Protein AF-I2NAM7-F1 (afdb_monomer)

Radius of gyration: 15.68 Å; Cα contacts (8 Å, |Δi|>4): 62; chains: 1; bounding box: 45×25×41 Å

Organism: Streptomyces tsukubensis (strain DSM 42081 / NBRC 108919 / NRRL 18488 / 9993) (NCBI:txid1114943)

Sequence (87 aa):
MSDIEALLEELRKLPDTPAASTRELQALLGTVKSAAGRWADVLYAVQESAHGLVGPRAEAALTVAFRRAEESYVELEIALKDFGPSR

Solvent-accessible surface area (backbone atoms only — not comparable to full-atom values): 4815 Å² total; per-residue (Å²): 132,54,52,62,57,56,24,51,56,36,55,71,70,58,70,96,61,82,67,90,44,73,68,48,43,51,51,50,45,52,40,50,26,50,28,26,48,30,48,22,53,40,39,47,58,51,45,67,66,39,63,92,74,54,58,73,70,56,54,52,50,44,54,52,53,26,50,52,25,48,50,50,22,52,54,37,50,54,59,53,56,74,73,45,85,80,127

Structure (mmCIF, N/CA/C/O backbone):
data_AF-I2NAM7-F1
#
_entry.id   AF-I2NAM7-F1
#
loop_
_atom_site.group_PDB
_atom_site.id
_atom_site.type_symbol
_atom_site.label_atom_id
_atom_site.label_alt_id
_atom_site.label_comp_id
_atom_site.label_asym_id
_atom_site.label_entity_id
_atom_site.label_seq_id
_atom_site.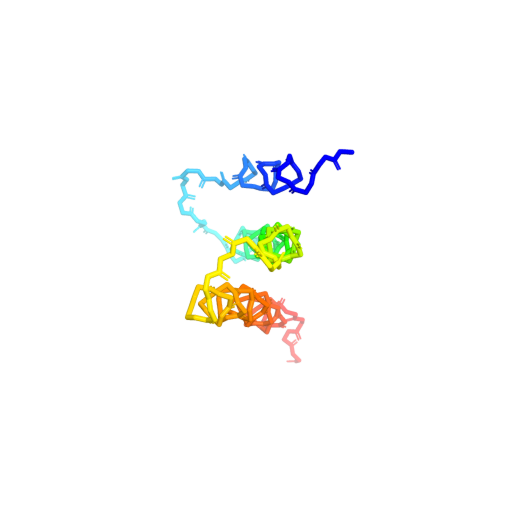pdbx_PDB_ins_code
_atom_site.Cartn_x
_atom_site.Cartn_y
_atom_site.Cartn_z
_atom_site.occupancy
_atom_site.B_iso_or_equiv
_atom_site.auth_seq_id
_atom_site.auth_comp_id
_atom_site.auth_asym_id
_atom_site.auth_atom_id
_atom_site.pdbx_PDB_model_num
ATOM 1 N N . MET A 1 1 ? -5.290 17.288 -4.106 1.00 60.62 1 MET A N 1
ATOM 2 C CA . MET A 1 1 ? -5.685 15.970 -4.630 1.00 60.62 1 MET A CA 1
ATOM 3 C C . MET A 1 1 ? -5.717 15.031 -3.447 1.00 60.62 1 MET A C 1
ATOM 5 O O . MET A 1 1 ? -4.824 15.141 -2.616 1.00 60.62 1 MET A O 1
ATOM 9 N N . SER A 1 2 ? -6.772 14.243 -3.298 1.00 88.50 2 SER A N 1
ATOM 10 C CA . SER A 1 2 ? -6.904 13.309 -2.173 1.00 88.50 2 SER A CA 1
ATOM 11 C C . SER A 1 2 ? -5.899 12.154 -2.293 1.00 88.50 2 SER A C 1
ATOM 13 O O . SER A 1 2 ? -5.521 11.787 -3.407 1.00 88.50 2 SER A O 1
ATOM 15 N N . ASP A 1 3 ? -5.477 11.560 -1.172 1.00 92.12 3 ASP A N 1
ATOM 16 C CA . ASP A 1 3 ? -4.514 10.440 -1.177 1.00 92.12 3 ASP A CA 1
ATOM 17 C C . ASP A 1 3 ? -5.024 9.249 -2.003 1.00 92.12 3 ASP A C 1
ATOM 19 O O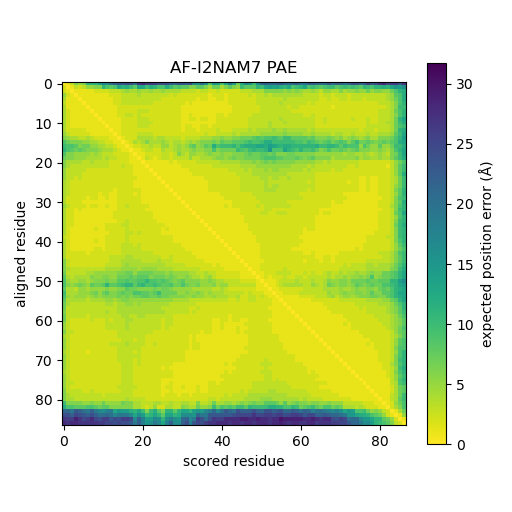 . ASP A 1 3 ? -4.261 8.582 -2.703 1.00 92.12 3 ASP A O 1
ATOM 23 N N . ILE A 1 4 ? -6.346 9.039 -2.006 1.00 95.38 4 ILE A N 1
ATOM 24 C CA . ILE A 1 4 ? -6.999 8.014 -2.822 1.00 95.38 4 ILE A CA 1
ATOM 25 C C . ILE A 1 4 ? -6.910 8.312 -4.326 1.00 95.38 4 ILE A C 1
ATOM 27 O O . ILE A 1 4 ? -6.677 7.397 -5.111 1.00 95.38 4 ILE A O 1
ATOM 31 N N . GLU A 1 5 ? -7.044 9.570 -4.753 1.00 96.88 5 GLU A N 1
ATOM 32 C CA . GLU A 1 5 ? -6.860 9.946 -6.162 1.00 96.88 5 GLU A CA 1
ATOM 33 C C . GLU A 1 5 ? -5.413 9.716 -6.603 1.00 96.88 5 GLU A C 1
ATOM 35 O O . GLU A 1 5 ? -5.194 9.128 -7.660 1.00 96.88 5 GLU A O 1
ATOM 40 N N . ALA A 1 6 ? -4.436 10.085 -5.767 1.00 96.19 6 ALA A N 1
ATOM 41 C CA . ALA A 1 6 ? -3.020 9.849 -6.044 1.00 96.19 6 ALA A CA 1
ATOM 42 C C . ALA A 1 6 ? -2.687 8.350 -6.144 1.00 96.19 6 ALA A C 1
ATOM 44 O O . ALA A 1 6 ? -1.953 7.938 -7.042 1.00 96.19 6 ALA A O 1
ATOM 45 N N . LEU A 1 7 ? -3.260 7.516 -5.270 1.00 97.81 7 LEU A N 1
ATOM 46 C CA . LEU A 1 7 ? -3.136 6.060 -5.371 1.00 97.81 7 LEU A CA 1
ATOM 47 C C . LEU A 1 7 ? -3.703 5.539 -6.698 1.00 97.81 7 LEU A C 1
ATOM 49 O O . LEU A 1 7 ? -3.046 4.767 -7.396 1.00 97.81 7 LEU A O 1
ATOM 53 N N . LEU A 1 8 ? -4.914 5.964 -7.066 1.00 97.94 8 LEU A N 1
ATOM 54 C CA . LEU A 1 8 ? -5.557 5.532 -8.309 1.00 97.94 8 LEU A CA 1
ATOM 55 C C . LEU A 1 8 ? -4.770 5.967 -9.549 1.00 97.94 8 LEU A C 1
ATOM 57 O O . LEU A 1 8 ? -4.725 5.227 -10.529 1.00 97.94 8 LEU A O 1
ATOM 61 N N . GLU A 1 9 ? -4.150 7.144 -9.526 1.00 97.44 9 GLU A N 1
ATOM 62 C CA . GLU A 1 9 ? -3.262 7.592 -10.599 1.00 97.44 9 GLU A CA 1
ATOM 63 C C . GLU A 1 9 ? -2.046 6.684 -10.774 1.00 97.44 9 GLU A C 1
ATOM 65 O O . GLU A 1 9 ? -1.717 6.355 -11.911 1.00 97.44 9 GLU A O 1
ATOM 70 N N . GLU A 1 10 ? -1.403 6.236 -9.692 1.00 96.31 10 GLU A N 1
ATOM 71 C CA . GLU A 1 10 ? -0.291 5.283 -9.793 1.00 96.31 10 GLU A CA 1
ATOM 72 C C . GLU A 1 10 ? -0.755 3.917 -10.306 1.00 96.31 10 GLU A C 1
ATOM 74 O O . GLU A 1 10 ? -0.149 3.361 -11.220 1.00 96.31 10 GLU A O 1
ATOM 79 N N . LEU A 1 11 ? -1.870 3.397 -9.785 1.00 96.50 11 LEU A N 1
ATOM 80 C CA . LEU A 1 11 ? -2.397 2.095 -10.201 1.00 96.50 11 LEU A CA 1
ATOM 81 C C . LEU A 1 11 ? -2.794 2.068 -11.684 1.00 96.50 11 LEU A C 1
ATOM 83 O O . LEU A 1 11 ? -2.586 1.060 -12.352 1.00 96.50 11 LEU A O 1
ATOM 87 N N . ARG A 1 12 ? -3.302 3.179 -12.230 1.00 97.06 12 ARG A N 1
ATOM 88 C CA . ARG A 1 12 ? -3.632 3.300 -13.663 1.00 97.06 12 ARG A CA 1
ATOM 89 C C . ARG A 1 12 ? -2.413 3.278 -14.587 1.00 97.06 12 ARG A C 1
ATOM 91 O O . ARG A 1 12 ? -2.587 3.090 -15.786 1.00 97.06 12 ARG A O 1
ATOM 98 N N . LYS A 1 13 ? -1.200 3.493 -14.069 1.00 95.44 13 LYS A N 1
ATOM 99 C CA . LYS A 1 13 ? 0.043 3.392 -14.854 1.00 95.44 13 LYS A CA 1
ATOM 100 C C . LYS A 1 13 ? 0.522 1.946 -14.994 1.00 95.44 13 LYS A C 1
ATOM 102 O O . LYS A 1 13 ? 1.460 1.704 -15.752 1.00 95.44 13 LYS A O 1
ATOM 107 N N . LEU A 1 14 ? -0.067 1.003 -14.253 1.00 94.06 14 LEU A N 1
ATOM 108 C CA . LEU A 1 14 ? 0.315 -0.401 -14.334 1.00 94.06 14 LEU A CA 1
ATOM 109 C C . LEU A 1 14 ? -0.119 -0.983 -15.690 1.00 94.06 14 LEU A C 1
ATOM 111 O O . LEU A 1 14 ? -1.268 -0.799 -16.090 1.00 94.06 14 LEU A O 1
ATOM 115 N N . PRO A 1 15 ? 0.783 -1.670 -16.409 1.00 91.50 15 PRO A N 1
ATOM 116 C CA . PRO A 1 15 ? 0.449 -2.329 -17.659 1.00 91.50 15 PRO A CA 1
ATOM 117 C C . PRO A 1 15 ? -0.382 -3.592 -17.402 1.00 91.50 15 PRO A C 1
ATOM 119 O O . PRO A 1 15 ? -0.154 -4.311 -16.430 1.00 91.50 15 PRO A O 1
ATOM 122 N N . ASP A 1 16 ? -1.278 -3.916 -18.334 1.00 90.88 16 ASP A N 1
ATOM 123 C CA . ASP A 1 16 ? -2.052 -5.168 -18.311 1.00 90.88 16 ASP A CA 1
ATOM 124 C C . ASP A 1 16 ? -1.222 -6.393 -18.740 1.00 90.88 16 ASP A C 1
ATOM 126 O O . ASP A 1 16 ? -1.634 -7.541 -18.562 1.00 90.88 16 ASP A O 1
ATOM 130 N N . THR A 1 17 ? -0.044 -6.165 -19.328 1.00 88.44 17 THR A N 1
ATOM 131 C CA . THR A 1 17 ? 0.863 -7.214 -19.802 1.00 88.44 17 THR A CA 1
ATOM 132 C C . THR A 1 17 ? 2.093 -7.341 -18.904 1.00 88.44 17 THR A C 1
ATOM 134 O O . THR A 1 17 ? 2.604 -6.322 -18.432 1.00 88.44 17 THR A O 1
ATOM 137 N N . PRO A 1 18 ? 2.638 -8.558 -18.715 1.00 91.75 18 PRO A N 1
ATOM 138 C CA . PRO A 1 18 ? 3.897 -8.748 -17.999 1.00 91.75 18 PRO A CA 1
ATOM 139 C C . PRO A 1 18 ? 5.052 -7.959 -18.628 1.00 91.75 18 PRO A C 1
ATOM 141 O O . PRO A 1 18 ? 5.096 -7.783 -19.845 1.00 91.75 18 PRO A O 1
ATOM 144 N N . ALA A 1 19 ? 6.013 -7.542 -17.803 1.00 93.06 19 ALA A N 1
ATOM 145 C CA . ALA A 1 19 ? 7.244 -6.919 -18.282 1.00 93.06 19 ALA A CA 1
ATOM 146 C C . ALA A 1 19 ? 8.034 -7.889 -19.180 1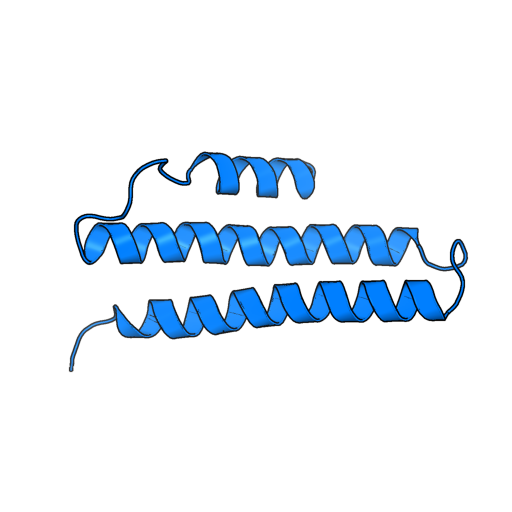.00 93.06 19 ALA A C 1
ATOM 148 O O . ALA A 1 19 ? 8.279 -9.036 -18.802 1.00 93.06 19 ALA A O 1
ATOM 149 N N . ALA A 1 20 ? 8.467 -7.417 -20.348 1.00 94.88 20 ALA A N 1
ATOM 150 C CA . ALA A 1 20 ? 9.255 -8.178 -21.316 1.00 94.88 20 ALA A CA 1
ATOM 151 C C . ALA A 1 20 ? 10.764 -7.903 -21.208 1.00 94.88 20 ALA A C 1
ATOM 153 O O . ALA A 1 20 ? 11.571 -8.571 -21.856 1.00 94.88 20 ALA A O 1
ATOM 154 N N . SER A 1 21 ? 11.168 -6.925 -20.392 1.00 94.56 21 SER A N 1
ATOM 155 C CA . SER A 1 21 ? 12.570 -6.554 -20.205 1.00 94.56 21 SER A CA 1
ATOM 156 C C . SER A 1 21 ? 12.891 -6.148 -18.767 1.00 94.56 21 SER A C 1
ATOM 158 O O . SER A 1 21 ? 12.022 -5.723 -18.006 1.00 94.56 21 SER A O 1
ATOM 160 N N . THR A 1 22 ? 14.175 -6.213 -18.400 1.00 94.75 22 THR A N 1
ATOM 161 C CA . THR A 1 22 ? 14.685 -5.724 -17.107 1.00 94.75 22 THR A CA 1
ATOM 162 C C . THR A 1 22 ? 14.311 -4.261 -16.863 1.00 94.75 22 THR A C 1
ATOM 164 O O . THR A 1 22 ? 13.928 -3.900 -15.756 1.00 94.75 22 THR A O 1
ATOM 167 N N . ARG A 1 23 ? 14.384 -3.418 -17.903 1.00 93.62 23 ARG A N 1
ATOM 168 C CA . ARG A 1 23 ? 14.017 -1.996 -17.821 1.00 93.62 23 ARG A CA 1
ATOM 169 C C . ARG A 1 23 ? 12.527 -1.818 -17.532 1.00 93.62 23 ARG A C 1
ATOM 171 O O . ARG A 1 23 ? 12.168 -0.981 -16.712 1.00 93.62 23 ARG A O 1
ATOM 178 N N . GLU A 1 24 ? 11.673 -2.592 -18.197 1.00 95.06 24 GLU A N 1
ATOM 179 C CA . GLU A 1 24 ? 10.229 -2.571 -17.942 1.00 95.06 24 GLU A CA 1
ATOM 180 C C . GLU A 1 24 ? 9.899 -3.066 -16.537 1.00 95.06 24 GLU A C 1
ATOM 182 O O . GLU A 1 24 ? 9.091 -2.444 -15.855 1.00 95.06 24 GLU A O 1
ATOM 187 N N . LEU A 1 25 ? 10.560 -4.128 -16.065 1.00 95.75 25 LEU A N 1
ATOM 188 C CA . LEU A 1 25 ? 10.373 -4.629 -14.705 1.00 95.75 25 LEU A CA 1
ATOM 189 C C . LEU A 1 25 ? 10.812 -3.595 -13.659 1.00 95.75 25 LEU A C 1
ATOM 191 O O . LEU A 1 25 ? 10.097 -3.371 -12.686 1.00 95.75 25 LEU A O 1
ATOM 195 N N . GLN A 1 26 ? 11.945 -2.922 -13.876 1.00 95.88 26 GLN A N 1
ATOM 196 C CA . GLN A 1 26 ? 12.410 -1.840 -13.009 1.00 95.88 26 GLN A CA 1
ATOM 197 C C . GLN A 1 26 ? 11.402 -0.680 -12.962 1.00 95.88 26 GLN A C 1
ATOM 199 O O . GLN A 1 26 ? 11.095 -0.173 -11.885 1.00 95.88 26 GLN A O 1
ATOM 204 N N . ALA A 1 27 ? 10.858 -0.271 -14.113 1.00 94.94 27 ALA A N 1
ATOM 205 C CA . ALA A 1 27 ? 9.832 0.769 -14.171 1.00 94.94 27 ALA A CA 1
ATOM 206 C C . ALA A 1 27 ? 8.550 0.339 -13.439 1.00 94.94 27 ALA A C 1
ATOM 208 O O . ALA A 1 27 ? 8.028 1.097 -12.621 1.00 94.94 27 ALA A O 1
ATOM 209 N N . LEU A 1 28 ? 8.098 -0.899 -13.669 1.00 96.06 28 LEU A N 1
ATOM 210 C CA . LEU A 1 28 ? 6.927 -1.483 -13.019 1.00 96.06 28 LEU A CA 1
ATOM 211 C C . LEU A 1 28 ? 7.080 -1.511 -11.495 1.00 96.06 28 LEU A C 1
ATOM 213 O O . LEU A 1 28 ? 6.189 -1.059 -10.781 1.00 96.06 28 LEU A O 1
ATOM 217 N N . LEU A 1 29 ? 8.221 -1.982 -10.987 1.00 96.19 29 LEU A N 1
ATOM 218 C CA . LEU A 1 29 ? 8.517 -1.980 -9.553 1.00 96.19 29 LEU A CA 1
ATOM 219 C C . LEU A 1 29 ? 8.530 -0.559 -8.975 1.00 96.19 29 LEU A C 1
ATOM 221 O O . LEU A 1 29 ? 8.060 -0.356 -7.858 1.00 96.19 29 LEU A O 1
ATOM 225 N N . GLY A 1 30 ? 9.002 0.432 -9.738 1.00 96.81 30 GLY A N 1
ATOM 226 C CA . GLY A 1 30 ? 8.938 1.848 -9.369 1.00 96.81 30 GLY A CA 1
ATOM 227 C C . GLY A 1 30 ? 7.503 2.332 -9.165 1.00 96.81 30 GLY A C 1
ATOM 228 O O . GLY A 1 30 ? 7.192 2.943 -8.140 1.00 96.81 30 GLY A O 1
ATOM 229 N N . THR A 1 31 ? 6.616 2.006 -10.106 1.00 97.38 31 THR A N 1
ATOM 230 C CA . THR A 1 31 ? 5.187 2.334 -10.018 1.00 97.38 31 THR A CA 1
ATOM 231 C C . THR A 1 31 ? 4.515 1.621 -8.846 1.00 97.38 31 THR A C 1
ATOM 233 O O . THR A 1 31 ? 3.829 2.265 -8.054 1.00 97.38 31 THR A O 1
ATOM 236 N N . VAL A 1 32 ? 4.746 0.315 -8.672 1.00 97.31 32 VAL A N 1
ATOM 237 C CA . VAL A 1 32 ? 4.152 -0.456 -7.565 1.00 97.31 32 VAL A CA 1
ATOM 238 C C . VAL A 1 32 ? 4.669 0.037 -6.209 1.00 97.31 32 VAL A C 1
ATOM 240 O O . VAL A 1 32 ? 3.877 0.175 -5.279 1.00 97.31 32 VAL A O 1
ATOM 243 N N . LYS A 1 33 ? 5.959 0.388 -6.091 1.00 98.19 33 LYS A N 1
ATOM 244 C CA . LYS A 1 33 ? 6.514 1.028 -4.886 1.00 98.19 33 LYS A CA 1
ATOM 245 C C . LYS A 1 33 ? 5.779 2.328 -4.572 1.00 98.19 33 LYS A C 1
ATOM 247 O O . LYS A 1 33 ? 5.389 2.548 -3.428 1.00 98.19 33 LYS A O 1
ATOM 252 N N . SER A 1 34 ? 5.589 3.188 -5.573 1.00 97.81 34 SER A N 1
ATOM 253 C CA . SER A 1 34 ? 4.861 4.448 -5.392 1.00 97.81 34 SER A CA 1
ATOM 254 C C . SER A 1 34 ? 3.432 4.197 -4.904 1.00 97.81 34 SER A C 1
ATOM 256 O O . SER A 1 34 ? 3.014 4.784 -3.906 1.00 97.81 34 SER A O 1
ATOM 258 N N . ALA A 1 35 ? 2.722 3.251 -5.527 1.00 98.25 35 ALA A N 1
ATOM 259 C CA . ALA A 1 35 ? 1.382 2.852 -5.111 1.00 98.25 35 ALA A CA 1
ATOM 260 C C . ALA A 1 35 ? 1.345 2.303 -3.671 1.00 98.25 35 ALA A C 1
ATOM 262 O O . ALA A 1 35 ? 0.436 2.646 -2.921 1.00 98.25 35 ALA A O 1
ATOM 263 N N . ALA A 1 36 ? 2.338 1.512 -3.247 1.00 98.25 36 ALA A N 1
ATOM 264 C CA . ALA A 1 36 ? 2.429 1.018 -1.870 1.00 98.25 36 ALA A CA 1
ATOM 265 C C . ALA A 1 36 ? 2.564 2.161 -0.848 1.00 98.25 36 ALA A C 1
ATOM 267 O O . ALA A 1 36 ? 1.862 2.160 0.161 1.00 98.25 36 ALA A O 1
ATOM 268 N N . GLY A 1 37 ? 3.392 3.171 -1.144 1.00 98.00 37 GLY A N 1
ATOM 269 C CA . GLY A 1 37 ? 3.507 4.373 -0.309 1.00 98.00 37 GLY A CA 1
ATOM 270 C C . GLY A 1 37 ? 2.186 5.142 -0.215 1.00 98.00 37 GLY A C 1
ATOM 271 O O . GLY A 1 37 ? 1.728 5.457 0.878 1.00 98.00 37 GLY A O 1
ATOM 272 N N . ARG A 1 38 ? 1.502 5.347 -1.348 1.00 98.31 38 ARG A N 1
ATOM 273 C CA . ARG A 1 38 ? 0.179 6.000 -1.372 1.00 98.31 38 ARG A CA 1
ATOM 274 C C . ARG A 1 38 ? -0.892 5.208 -0.633 1.00 98.31 38 ARG A C 1
ATOM 276 O O . ARG A 1 38 ? -1.786 5.789 -0.028 1.00 98.31 38 ARG A O 1
ATOM 283 N N . TRP A 1 39 ? -0.823 3.883 -0.671 1.00 98.50 39 TRP A N 1
ATOM 284 C CA . TRP A 1 39 ? -1.737 3.047 0.093 1.00 98.50 39 TRP A CA 1
ATOM 285 C C . TRP A 1 39 ? -1.498 3.163 1.603 1.00 98.50 39 TRP A C 1
ATOM 287 O O . TRP A 1 39 ? -2.466 3.205 2.362 1.00 98.50 39 TRP A O 1
ATOM 297 N N . ALA A 1 40 ? -0.240 3.287 2.039 1.00 98.25 40 ALA A N 1
ATOM 298 C CA . ALA A 1 40 ? 0.077 3.595 3.431 1.00 98.25 40 ALA A CA 1
ATOM 299 C C . ALA A 1 40 ? -0.507 4.959 3.850 1.00 98.25 40 ALA A C 1
ATOM 301 O O . ALA A 1 40 ? -1.162 5.027 4.888 1.00 98.25 40 ALA A O 1
ATOM 302 N N . ASP A 1 41 ? -0.380 5.998 3.012 1.00 97.62 41 ASP A N 1
ATOM 303 C CA . ASP A 1 41 ? -0.986 7.321 3.257 1.00 97.62 41 ASP A CA 1
ATOM 304 C C . ASP A 1 41 ? -2.518 7.219 3.441 1.00 97.62 41 ASP A C 1
ATOM 306 O O . ASP A 1 41 ? -3.081 7.734 4.410 1.00 97.62 41 ASP A O 1
ATOM 310 N N . VAL A 1 42 ? -3.205 6.481 2.557 1.00 97.88 42 VAL A N 1
ATOM 311 C CA . VAL A 1 42 ? -4.660 6.253 2.649 1.00 97.88 42 VAL A CA 1
ATOM 312 C C . VAL A 1 42 ? -5.036 5.520 3.940 1.00 97.88 42 VAL A C 1
ATOM 314 O O . VAL A 1 42 ? -5.990 5.908 4.618 1.00 97.88 42 VAL A O 1
ATOM 317 N N . LEU A 1 43 ? -4.305 4.462 4.298 1.00 97.69 43 LEU A N 1
ATOM 318 C CA . LEU A 1 43 ? -4.560 3.702 5.522 1.00 97.69 43 LEU A CA 1
ATOM 319 C C . LEU A 1 43 ? -4.328 4.538 6.781 1.00 97.69 43 LEU A C 1
ATOM 321 O O . LEU A 1 43 ? -5.106 4.419 7.727 1.00 97.69 43 LEU A O 1
ATOM 325 N N . TYR A 1 44 ? -3.319 5.408 6.772 1.00 95.56 44 TYR A N 1
ATOM 326 C CA . TYR A 1 44 ? -3.068 6.358 7.849 1.00 95.56 44 TYR A CA 1
ATOM 327 C C . TYR A 1 44 ? -4.248 7.325 8.024 1.00 95.56 44 TYR A C 1
ATOM 329 O O . TYR A 1 44 ? -4.784 7.454 9.123 1.00 95.56 44 TYR A O 1
ATOM 337 N N . ALA A 1 45 ? -4.745 7.924 6.937 1.00 95.25 45 ALA A N 1
ATOM 338 C CA . ALA A 1 45 ? -5.897 8.829 6.991 1.00 95.25 45 ALA A CA 1
ATOM 339 C C . ALA A 1 45 ? -7.182 8.140 7.504 1.00 95.25 45 ALA A C 1
ATOM 341 O O . ALA A 1 45 ? -7.960 8.722 8.270 1.00 95.25 45 ALA A O 1
ATOM 342 N N . VAL A 1 46 ? -7.406 6.880 7.112 1.00 95.50 46 VAL A N 1
ATOM 343 C CA . VAL A 1 46 ? -8.524 6.064 7.616 1.00 95.50 46 VAL A CA 1
ATOM 344 C C . VAL A 1 46 ? -8.349 5.740 9.098 1.00 95.50 46 VAL A C 1
ATOM 346 O O . VAL A 1 46 ? -9.324 5.807 9.845 1.00 95.50 46 VAL A O 1
ATOM 349 N N . GLN A 1 47 ? -7.135 5.407 9.538 1.00 94.12 47 GLN A N 1
ATOM 350 C CA . GLN A 1 47 ? -6.840 5.133 10.942 1.00 94.12 47 GLN A CA 1
ATOM 351 C C . GLN A 1 47 ? -7.134 6.350 11.827 1.00 94.12 47 GLN A C 1
ATOM 353 O O . GLN A 1 47 ? -7.820 6.199 12.838 1.00 94.12 47 GLN A O 1
ATOM 358 N N . GLU A 1 48 ? -6.700 7.543 11.416 1.00 92.62 48 GLU A N 1
ATOM 359 C CA . GLU A 1 48 ? -6.996 8.795 12.125 1.00 92.62 48 GLU A CA 1
ATOM 360 C C . GLU A 1 48 ? -8.507 9.042 12.230 1.00 92.62 48 GLU A C 1
ATOM 362 O O . GLU A 1 48 ? -9.015 9.452 13.272 1.00 92.62 48 GLU A O 1
ATOM 367 N N . SER A 1 49 ? -9.252 8.713 11.172 1.00 92.31 49 SER A N 1
ATOM 368 C CA . SER A 1 49 ? -10.714 8.838 11.153 1.00 92.31 49 SER A CA 1
ATOM 369 C C . SER A 1 49 ? -11.421 7.793 12.022 1.00 92.31 49 SER A C 1
ATOM 371 O O . SER A 1 49 ? -12.527 8.035 12.495 1.00 92.31 49 SER A O 1
ATOM 373 N N . ALA A 1 50 ? -10.821 6.617 12.217 1.00 91.56 50 ALA A N 1
ATOM 374 C CA . ALA A 1 50 ? -11.408 5.523 12.985 1.00 91.56 50 ALA A CA 1
ATOM 375 C C . ALA A 1 50 ? -11.269 5.709 14.505 1.00 91.56 50 ALA A C 1
ATOM 377 O O . ALA A 1 50 ? -11.964 5.022 15.262 1.00 91.56 50 ALA A O 1
ATOM 378 N N . HIS A 1 51 ? -10.402 6.623 14.953 1.00 89.06 51 HIS A N 1
ATOM 379 C CA . HIS A 1 51 ? -10.126 6.829 16.368 1.00 89.06 51 HIS A CA 1
ATOM 380 C C . HIS A 1 51 ? -11.394 7.209 17.143 1.00 89.06 51 HIS A C 1
ATOM 382 O O . HIS A 1 51 ? -12.089 8.172 16.820 1.00 89.06 51 HIS A O 1
ATOM 388 N N . GLY A 1 52 ? -11.728 6.412 18.160 1.00 90.44 52 GLY A N 1
ATOM 389 C CA . GLY A 1 52 ? -12.943 6.601 18.962 1.00 90.44 52 GLY A CA 1
ATOM 390 C C . GLY A 1 52 ? -14.261 6.220 18.26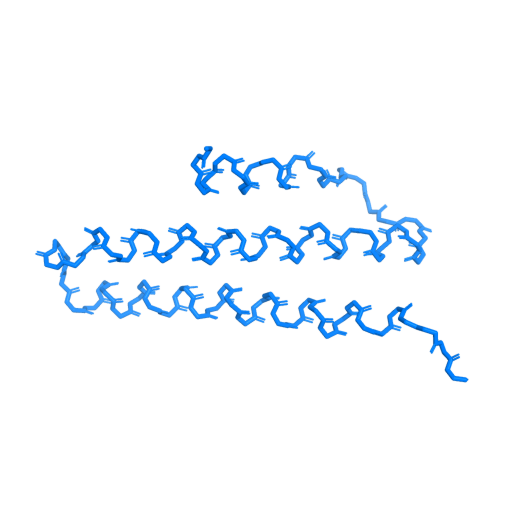8 1.00 90.44 52 GLY A C 1
ATOM 391 O O . GLY A 1 52 ? -15.304 6.248 18.921 1.00 90.44 52 GLY A O 1
ATOM 392 N N . LEU A 1 53 ? -14.241 5.823 16.987 1.00 96.06 53 LEU A N 1
ATOM 393 C CA . LEU A 1 53 ? -15.414 5.313 16.259 1.00 96.06 53 LEU A CA 1
ATOM 394 C C . LEU A 1 53 ? -15.507 3.786 16.270 1.00 96.06 53 LEU A C 1
ATOM 396 O O . LEU A 1 53 ? -16.593 3.225 16.114 1.00 96.06 53 LEU A O 1
ATOM 400 N N . VAL A 1 54 ? -14.375 3.103 16.429 1.00 95.69 54 VAL A N 1
ATOM 401 C CA . VAL A 1 54 ? -14.299 1.641 16.396 1.00 95.69 54 VAL A CA 1
ATOM 402 C C . VAL A 1 54 ? -13.712 1.087 17.692 1.00 95.69 54 VAL A C 1
ATOM 404 O O . VAL A 1 54 ? -13.035 1.779 18.445 1.00 95.69 54 VAL A O 1
ATOM 407 N N . GLY A 1 55 ? -13.984 -0.189 17.976 1.00 95.94 55 GLY A N 1
ATOM 408 C CA . GLY A 1 55 ? -13.413 -0.852 19.147 1.00 95.94 55 GLY A CA 1
ATOM 409 C C . GLY A 1 55 ? -11.904 -1.130 18.999 1.00 95.94 55 GLY A C 1
ATOM 410 O O . GLY A 1 55 ? -11.416 -1.247 17.871 1.00 95.94 55 GLY A O 1
ATOM 411 N N . PRO A 1 56 ? -11.176 -1.378 20.107 1.00 94.75 56 PRO A N 1
ATOM 412 C CA . PRO A 1 56 ? -9.713 -1.544 20.112 1.00 94.75 56 PRO A CA 1
ATOM 413 C C . PRO A 1 56 ? -9.169 -2.593 19.132 1.00 94.75 56 PRO A C 1
ATOM 415 O O . PRO A 1 56 ? -8.075 -2.462 18.591 1.00 94.75 56 PRO A O 1
ATOM 418 N N . ARG A 1 57 ? -9.941 -3.656 18.869 1.00 96.75 57 ARG A N 1
ATOM 419 C CA . ARG A 1 57 ? -9.558 -4.697 17.905 1.00 96.75 57 ARG A CA 1
ATOM 420 C C . ARG A 1 57 ? -9.493 -4.169 16.469 1.00 96.75 57 ARG A C 1
ATOM 422 O O . ARG A 1 57 ? -8.629 -4.600 15.711 1.00 96.75 57 ARG A O 1
ATOM 429 N N . ALA A 1 58 ? -10.411 -3.283 16.093 1.00 96.81 58 ALA A N 1
ATOM 430 C CA . ALA A 1 58 ? -10.430 -2.682 14.767 1.00 96.81 58 ALA A CA 1
ATOM 431 C C . ALA A 1 58 ? -9.312 -1.640 14.617 1.00 96.81 58 ALA A C 1
ATOM 433 O O . ALA A 1 58 ? -8.629 -1.655 13.598 1.00 96.81 58 ALA A O 1
ATOM 434 N N . GLU A 1 59 ? -9.048 -0.827 15.647 1.00 96.06 59 GLU A N 1
ATOM 435 C CA . GLU A 1 59 ? -7.900 0.098 15.656 1.00 96.06 59 GLU A CA 1
ATOM 436 C C . GLU A 1 59 ? -6.570 -0.657 15.482 1.00 96.06 59 GLU A C 1
ATOM 438 O O . GLU A 1 59 ? -5.742 -0.307 14.637 1.00 96.06 59 GLU A O 1
ATOM 443 N N . ALA A 1 60 ? -6.389 -1.760 16.219 1.00 96.62 60 ALA A N 1
ATOM 444 C CA . ALA A 1 60 ? -5.214 -2.615 16.083 1.00 96.62 60 ALA A CA 1
ATOM 445 C C . ALA A 1 60 ? -5.089 -3.225 14.675 1.00 96.62 60 ALA A C 1
ATOM 447 O O . ALA A 1 60 ? -3.992 -3.282 14.121 1.00 96.62 60 ALA A O 1
ATOM 448 N N . ALA A 1 61 ? -6.201 -3.660 14.073 1.00 98.06 61 ALA A N 1
ATOM 449 C CA . ALA A 1 61 ? -6.201 -4.194 12.713 1.00 98.06 61 ALA A CA 1
ATOM 450 C C . ALA A 1 61 ? -5.816 -3.131 11.668 1.00 98.06 61 ALA A C 1
ATOM 452 O O . ALA A 1 61 ? -5.033 -3.436 10.769 1.00 98.06 61 ALA A O 1
ATOM 453 N N . LEU A 1 62 ? -6.305 -1.893 11.809 1.00 97.50 62 LEU A N 1
ATOM 454 C CA . LEU A 1 62 ? -5.925 -0.767 10.947 1.00 97.50 62 LEU A CA 1
ATOM 455 C C . LEU A 1 62 ? -4.435 -0.436 11.079 1.00 97.50 62 LEU A C 1
ATOM 457 O O . LEU A 1 62 ? -3.753 -0.294 10.068 1.00 97.50 62 LEU A O 1
ATOM 461 N N . THR A 1 63 ? -3.908 -0.445 12.306 1.00 96.88 63 THR A N 1
ATOM 462 C CA . THR A 1 63 ? -2.473 -0.233 12.565 1.00 96.88 63 THR A CA 1
ATOM 463 C C . THR A 1 63 ? -1.619 -1.304 11.878 1.00 96.88 63 THR A C 1
ATOM 465 O O . THR A 1 63 ? -0.582 -1.006 11.290 1.00 96.88 63 THR A O 1
ATOM 468 N N . VAL A 1 64 ? -2.044 -2.572 11.930 1.00 98.31 64 VAL A N 1
ATOM 469 C CA . VAL A 1 64 ? -1.349 -3.676 11.246 1.00 98.31 64 VAL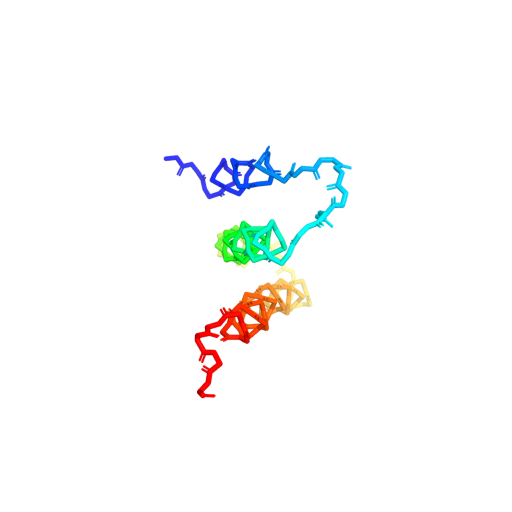 A CA 1
ATOM 470 C C . VAL A 1 64 ? -1.435 -3.532 9.727 1.00 98.31 64 VAL A C 1
ATOM 472 O O . VAL A 1 64 ? -0.446 -3.782 9.043 1.00 98.31 64 VAL A O 1
ATOM 475 N N . ALA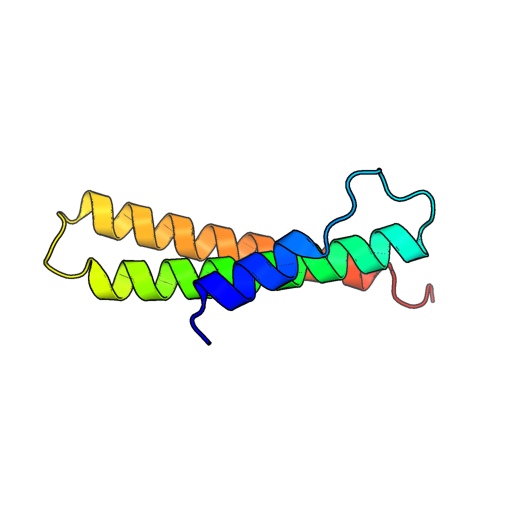 A 1 65 ? -2.590 -3.137 9.189 1.00 98.38 65 ALA A N 1
ATOM 476 C CA . ALA A 1 65 ? -2.748 -2.908 7.756 1.00 98.38 65 ALA A CA 1
ATOM 477 C C . ALA A 1 65 ? -1.813 -1.794 7.262 1.00 98.38 65 ALA A C 1
ATOM 479 O O . ALA A 1 65 ? -1.120 -1.994 6.266 1.00 98.38 65 ALA A O 1
ATOM 480 N N . PHE A 1 66 ? -1.753 -0.671 7.986 1.00 97.94 66 PHE A N 1
ATOM 481 C CA . PHE A 1 66 ? -0.853 0.445 7.698 1.00 97.94 66 PHE A CA 1
ATOM 482 C C . PHE A 1 66 ? 0.612 -0.008 7.668 1.00 97.94 66 PHE A C 1
ATOM 484 O O . PHE A 1 66 ? 1.278 0.139 6.645 1.00 97.94 66 PHE A O 1
ATOM 491 N N . ARG A 1 67 ? 1.081 -0.684 8.726 1.00 98.31 67 ARG A N 1
ATOM 492 C CA . ARG A 1 67 ? 2.464 -1.191 8.796 1.00 98.31 67 ARG A CA 1
ATOM 493 C C . ARG A 1 67 ? 2.811 -2.134 7.651 1.00 98.31 67 ARG A C 1
ATOM 495 O O . ARG A 1 67 ? 3.895 -2.049 7.097 1.00 98.31 67 ARG A O 1
ATOM 502 N N . ARG A 1 68 ? 1.886 -3.010 7.248 1.00 98.56 68 ARG A N 1
ATOM 503 C CA . ARG A 1 68 ? 2.110 -3.919 6.111 1.00 98.56 68 ARG A CA 1
ATOM 504 C C . ARG A 1 68 ? 2.224 -3.184 4.776 1.00 98.56 68 ARG A C 1
ATOM 506 O O . ARG A 1 68 ? 2.929 -3.657 3.884 1.00 98.56 68 ARG A O 1
ATOM 513 N N . ALA A 1 69 ? 1.539 -2.053 4.617 1.00 98.44 69 ALA A N 1
ATOM 514 C CA . ALA A 1 69 ? 1.706 -1.202 3.443 1.00 98.44 69 ALA A CA 1
ATOM 515 C C . ALA A 1 69 ? 3.088 -0.522 3.445 1.00 98.44 69 ALA A C 1
ATOM 517 O O . ALA A 1 69 ? 3.761 -0.529 2.414 1.00 98.44 69 ALA A O 1
ATOM 518 N N . GLU A 1 70 ? 3.551 -0.036 4.602 1.00 98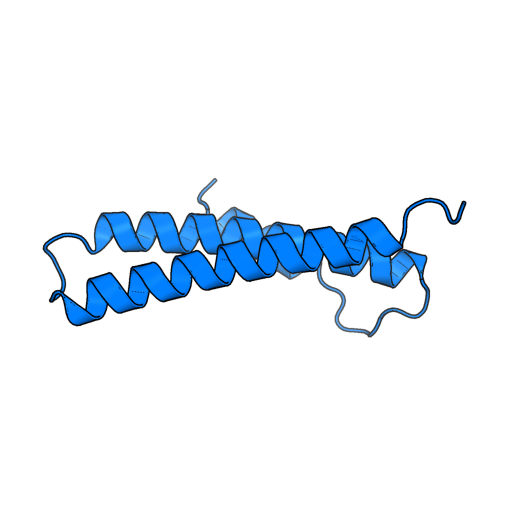.38 70 GLU A N 1
ATOM 519 C CA . GLU A 1 70 ? 4.912 0.501 4.760 1.00 98.38 70 GLU A CA 1
ATOM 520 C C . GLU A 1 70 ? 5.988 -0.563 4.494 1.00 98.38 70 GLU A C 1
ATOM 522 O O . GLU A 1 70 ? 6.920 -0.326 3.727 1.00 98.38 70 GLU A O 1
ATOM 527 N N . GLU A 1 71 ? 5.838 -1.761 5.063 1.00 98.62 71 GLU A N 1
ATOM 528 C CA . GLU A 1 71 ? 6.729 -2.902 4.819 1.00 98.62 71 GLU A CA 1
ATOM 529 C C . GLU A 1 71 ? 6.786 -3.232 3.322 1.00 98.62 71 GLU A C 1
ATOM 531 O O . GLU A 1 71 ? 7.869 -3.364 2.757 1.00 98.62 71 GLU A O 1
ATOM 536 N N . SER A 1 72 ? 5.633 -3.265 2.645 1.00 98.38 72 SER A N 1
ATOM 537 C CA . SER A 1 72 ? 5.576 -3.494 1.196 1.00 98.38 72 SER A CA 1
ATOM 538 C C . SER A 1 72 ? 6.356 -2.429 0.416 1.00 98.38 72 SER A C 1
ATOM 540 O O . SER A 1 72 ? 7.094 -2.767 -0.508 1.00 98.38 72 SER A O 1
ATOM 542 N N . TYR A 1 73 ? 6.241 -1.149 0.790 1.00 98.38 73 TYR A N 1
ATOM 543 C CA . TYR A 1 73 ? 7.028 -0.067 0.188 1.00 98.38 73 TYR A CA 1
ATOM 544 C C . TYR A 1 73 ? 8.540 -0.286 0.368 1.00 98.38 73 TYR A C 1
ATOM 546 O O . TYR A 1 73 ? 9.304 -0.116 -0.587 1.00 98.38 73 TYR A O 1
ATOM 554 N N . VAL A 1 74 ? 8.974 -0.670 1.574 1.00 98.44 74 VAL A N 1
ATOM 555 C CA . VAL A 1 74 ? 10.391 -0.899 1.896 1.00 98.44 74 VAL A CA 1
ATOM 556 C C . VAL A 1 74 ? 10.953 -2.075 1.101 1.00 98.44 74 VAL A C 1
ATOM 558 O O . VAL A 1 74 ? 12.003 -1.934 0.475 1.00 98.44 74 VAL A O 1
ATOM 561 N N . GLU A 1 75 ? 10.248 -3.203 1.053 1.00 98.50 75 GLU A N 1
ATOM 562 C CA . GLU A 1 75 ? 10.695 -4.381 0.300 1.00 98.50 75 GLU A CA 1
ATOM 563 C C . GLU A 1 75 ? 10.784 -4.097 -1.207 1.00 98.50 75 GLU A C 1
ATOM 565 O O . GLU A 1 75 ? 11.745 -4.489 -1.871 1.00 98.50 75 GLU A O 1
ATOM 570 N N . LEU A 1 76 ? 9.839 -3.329 -1.758 1.00 97.81 76 LEU A N 1
ATOM 571 C CA . LEU A 1 76 ? 9.898 -2.889 -3.155 1.00 97.81 76 LEU A CA 1
ATOM 572 C C . LEU A 1 76 ? 11.060 -1.918 -3.409 1.00 97.81 76 LEU A C 1
ATOM 574 O O . LEU A 1 76 ? 11.662 -1.936 -4.483 1.00 97.81 76 LEU A O 1
ATOM 578 N N . GLU A 1 77 ? 11.411 -1.076 -2.434 1.00 97.25 77 GLU A N 1
ATOM 579 C CA . GLU A 1 77 ? 12.611 -0.246 -2.514 1.00 97.25 77 GLU A CA 1
ATOM 580 C C . GLU A 1 77 ? 13.893 -1.082 -2.529 1.00 97.25 77 GLU A C 1
ATOM 582 O O . GLU A 1 77 ? 14.806 -0.763 -3.293 1.00 97.25 77 GLU A O 1
ATOM 587 N N . ILE A 1 78 ? 13.968 -2.129 -1.707 1.00 96.81 78 ILE A N 1
ATOM 588 C CA . ILE A 1 78 ? 15.098 -3.063 -1.695 1.00 96.81 78 ILE A CA 1
ATOM 589 C C . ILE A 1 78 ? 15.211 -3.742 -3.062 1.00 96.81 78 ILE A C 1
ATOM 591 O O . ILE A 1 78 ? 16.262 -3.650 -3.691 1.00 96.81 78 ILE A O 1
ATOM 595 N N . ALA A 1 79 ? 14.113 -4.303 -3.576 1.00 95.94 79 ALA A N 1
ATOM 596 C CA . ALA A 1 79 ? 14.088 -4.933 -4.893 1.00 95.94 79 ALA A CA 1
ATOM 597 C C . ALA A 1 79 ? 14.522 -3.973 -6.016 1.00 95.94 79 ALA A C 1
ATOM 599 O O . ALA A 1 79 ? 15.249 -4.366 -6.920 1.00 95.94 79 ALA A O 1
ATOM 600 N N . LEU A 1 80 ? 14.127 -2.694 -5.961 1.00 95.38 80 LEU A N 1
ATOM 601 C CA . LEU A 1 80 ? 14.557 -1.683 -6.935 1.00 95.38 80 LEU A CA 1
ATOM 602 C C . LEU A 1 80 ? 16.054 -1.369 -6.877 1.00 95.38 80 LEU A C 1
ATOM 604 O O . LEU A 1 80 ? 16.646 -1.060 -7.914 1.00 95.38 80 LEU A O 1
ATOM 608 N N . LYS A 1 81 ? 16.672 -1.429 -5.692 1.00 93.94 81 LYS A N 1
ATOM 609 C CA . LYS A 1 81 ? 18.115 -1.191 -5.528 1.00 93.94 81 LYS A CA 1
ATOM 610 C C . LYS A 1 81 ? 18.951 -2.271 -6.221 1.00 93.94 81 LYS A C 1
ATOM 612 O O . LYS A 1 81 ? 20.034 -1.942 -6.703 1.00 93.94 81 LYS A O 1
ATOM 617 N N . ASP A 1 82 ? 18.425 -3.487 -6.376 1.00 92.75 82 ASP A N 1
ATOM 618 C CA . ASP A 1 82 ? 19.094 -4.581 -7.100 1.00 92.75 82 ASP A CA 1
ATOM 619 C C . ASP A 1 82 ? 19.193 -4.339 -8.619 1.00 92.75 82 ASP A C 1
ATOM 621 O O . ASP A 1 82 ? 20.008 -4.965 -9.295 1.00 92.75 82 ASP A O 1
ATOM 625 N N . PHE A 1 83 ? 18.427 -3.385 -9.164 1.00 86.81 83 PHE A N 1
ATOM 626 C CA . PHE A 1 83 ? 18.559 -2.916 -10.552 1.00 86.81 83 PHE A CA 1
ATOM 627 C C . PHE A 1 83 ? 19.583 -1.772 -10.712 1.00 86.81 83 PHE A C 1
ATOM 629 O O . PHE A 1 83 ? 19.783 -1.277 -11.824 1.00 86.81 83 PHE A O 1
ATOM 636 N N . GLY A 1 84 ? 20.205 -1.311 -9.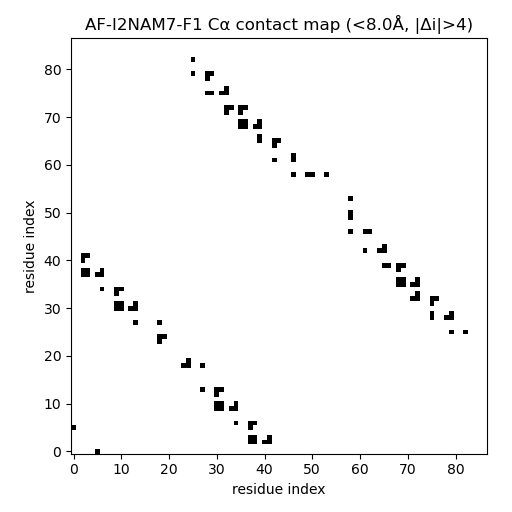619 1.00 73.31 84 GLY A N 1
ATOM 637 C CA . GLY A 1 84 ? 21.308 -0.345 -9.637 1.00 73.31 84 GLY A CA 1
ATOM 638 C C . GLY A 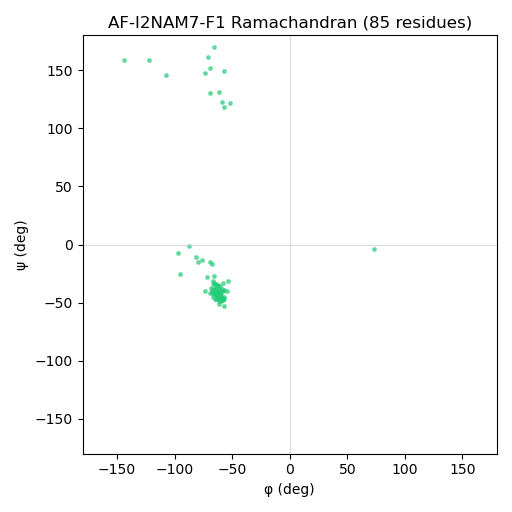1 84 ? 22.573 -0.915 -10.296 1.00 73.31 84 GLY A C 1
ATOM 639 O O . GLY A 1 84 ? 22.627 -2.110 -10.582 1.00 73.31 84 GLY A O 1
ATOM 640 N N . PRO A 1 85 ? 23.601 -0.089 -10.578 1.00 57.12 85 PRO A N 1
ATOM 641 C CA . PRO A 1 85 ? 24.760 -0.536 -11.343 1.00 57.12 85 PRO A CA 1
ATOM 642 C C . PRO A 1 85 ? 25.411 -1.743 -10.664 1.00 57.12 85 PRO A C 1
ATOM 644 O O . PRO A 1 85 ? 25.875 -1.652 -9.524 1.00 57.12 85 PRO A O 1
ATOM 647 N N . SER A 1 86 ? 25.436 -2.870 -11.379 1.00 54.41 86 SER A N 1
ATOM 648 C CA . SER A 1 86 ? 26.297 -4.001 -11.054 1.00 54.41 86 SER A CA 1
ATOM 649 C C . SER A 1 86 ? 27.717 -3.453 -10.911 1.00 54.41 86 SER A C 1
ATOM 651 O O . SER A 1 86 ? 28.199 -2.777 -11.821 1.00 54.41 86 SER A O 1
ATOM 653 N N . ARG A 1 87 ? 28.331 -3.646 -9.741 1.00 43.81 87 ARG A N 1
ATOM 654 C CA . ARG A 1 87 ? 29.737 -3.280 -9.528 1.00 43.81 87 ARG A CA 1
ATOM 655 C C . ARG A 1 87 ? 30.644 -3.987 -10.524 1.00 43.81 87 ARG A C 1
ATOM 657 O O . ARG A 1 87 ? 30.357 -5.166 -10.827 1.00 43.81 87 ARG A O 1
#

Mean predicted aligned error: 3.9 Å

Secondary structure (DSSP, 8-state):
--HHHHHHHHHTTS-SS---SHHHHHHHHHHHHHHHHHHHHHHHHHHHHHTTTS-HHHHHHHHHHHHHHHHHHHHHHHHHHTTSPP-

Foldseek 3Di:
DDLVVQLVVLVVPADPDDDPDPVSVLVNLVSVLSSLVSVLVVLVVVLVVCVPVDDPVVNVVSVVSSVVSVVSSVVSVVVSCVSPDDD

Nearest PDB structures (foldseek):
  7tmv-assembly1_B  TM=7.600E-01  e=1.619E+00  Klebsiella pneumoniae subsp. pneumoniae HS11286
  4eru-assembly1_B  TM=7.753E-01  e=2.048E+00  Salmonella enterica subsp. enterica serovar Typhimurium str. 14028S
  6byj-assembly1_A  TM=5.826E-01  e=1.821E+00  Homo sapiens
  8cok-assembly1_A  TM=7.451E-01  e=5.241E+00  Homo sapiens

pLDDT: mean 93.6, std 9.48, range [43.81, 98.62]

=== Feature glossary ===
Annotated list of the representations used here:

Nearest PDB structures. The Foldseek neighbor list gives the closest experimentally determined structures in the PDB, ranked by structural alignment. TM-score near 1 means near-identical fold; near 0.3 means only rough topology match. This is how one finds what a novel AlphaFold prediction most resembles in the solved-structure universe.

Foldseek 3Di. Foldseek's 3Di representation compresses backbone geometry into a per-residue letter drawn from a learned twenty-state alphabet. It captures the tertiary interaction pattern around each residue — which residues are packed against it in space, regardless of where they are in sequence.

Radius of gyration, Cα contacts, bounding box. Radius of gyration (Rg) is the root-mean-square distance of Cα atoms from their centroid — a single number for overall size and compactness. A globular domain of N residues has Rg ≈ 2.2·N^0.38 Å; an extended or disordered chain has a much larger Rg. The Cα contact count is the number of residue pairs whose Cα atoms are within 8 Å and are more than four positions apart in sequence — a standard proxy for tertiary packing density. The bounding box is the smallest axis-aligned box enclosing all Cα atoms.

InterPro / GO / CATH / organism. The annotation block draws on four external resources. InterPro: which protein families and domains the sequence belongs to. GO: standardized terms for what the protein does, what process it participates in, and where in the cell it acts. CATH: which structural fold it has in the CATH hierarchy. Organism: the species of origin.

mmCIF coordinates. The mmCIF block holds the 3D Cartesian coordinates of each backbone atom (N, Cα, C, O) in ångströms. mmCIF is the PDB's canonical archive format — a tagged-loop text representation of the atomic model.

pLDDT. pLDDT is the predicted lDDT-Cα score: AlphaFold's confidence that the local environment of each residue (all inter-atomic distances within 15 Å) is correctly placed. It is a per-residue number between 0 and 100, with higher meaning more reliable.

Backbone torsions (φ/ψ). φ (phi) and ψ (psi) are the two rotatable backbone dihedrals per residue: φ is the C(i-1)–N–Cα–C torsion, ψ is the N–Cα–C–N(i+1) torsion, both in degrees on (−180°, 180°]. α-helical residues cluster near (−60°, −45°); β-strand residues near (−120°, +130°). A Ramachandran plot is simply a scatter of (φ, ψ) for every residue.

B-factor. For experimental (PDB) structures, the B-factor (temperature factor) quantifies the positional spread of each atom in the crystal — a combination of thermal vibration and static disorder — in units of Å². High B-factors mark flexible loops or poorly resolved regions; low B-factors mark the rigid, well-ordered core.

Secondary structure (3-state, P-SEA). SS3 is a coarse helix/strand/coil call (letters a/b/c) made by the P-SEA algorithm from inter-Cα distances and dihedrals. It is less detailed than DSSP but needs only Cα positions.

Predicted aligned error. Predicted aligned error is AlphaFold's pairwise confidence. Unlike pLDDT (per-residue), PAE is per-residue-pair and captures whether two parts of the structure are correctly placed relative to each other. Units are ångströms of expected positional error.

Solvent-accessible surface area. Solvent-accessible surface area (SASA) is the area in Å² traced out by the centre of a 1.4 Å probe sphere (a water molecule) rolled over the protein's van der Waals surface (Shrake–Rupley / Lee–Richards construction). Buried residues have near-zero SASA; fully exposed residues can exceed 200 Å². The total SASA scales roughly with the number of surface residues.

Secondary structure (8-state, DSSP). The SS8 string is DSSP's per-residue secondary-structure call. α-helix (H) means an i→i+4 H-bond ladder; β-strand (E) means the residue participates in a β-sheet; 3₁₀ (G) and π (I) are tighter and wider helices; T/S are turns/bends; '-' is loop.

Rendered structure images. Structure images are PyMOL renders from six orthogonal camera directions. Cartoon representation draws helices as coils and strands as arrows; sticks shows the backbone as bonds; surface shows the solvent-excluded envelope. Rainbow coloring maps sequence position to hue (blue→red, N→C); chain coloring assigns a distinct color per polypeptide.

Sequence. The amino-acid sequence is the protein's primary structure: the linear order of residues from the N-terminus to the C-terminus, written in one-letter code. Everything else here — the 3D coordinates, the secondary structure, the domain annotations — is ultimately a consequence of this string.

Contact-map, Ramachandran, and PAE plots. Three diagnostic plots accompany the record. The Cα contact map visualizes the tertiary structure as a 2D adjacency matrix (8 Å cutoff, sequence-local contacts suppressed). The Ramachandran plot shows the distribution of backbone (φ, ψ) torsions, with points in the α and β basins reflecting secondary structure content. The PAE plot shows AlphaFold's inter-residue confidence as a color matrix.